Protein AF-A0A497CLA7-F1 (afdb_monomer_lite)

Structure (mmCIF, N/CA/C/O backbone):
data_AF-A0A497CLA7-F1
#
_entry.id   AF-A0A497CLA7-F1
#
loop_
_atom_site.group_PDB
_atom_site.id
_atom_site.type_symbol
_atom_site.label_atom_id
_atom_site.label_alt_id
_atom_site.label_comp_id
_atom_site.label_asym_id
_atom_site.label_entity_id
_atom_site.label_seq_id
_atom_site.pdbx_PDB_ins_code
_atom_site.Cartn_x
_atom_site.Cartn_y
_atom_site.Cartn_z
_atom_site.occupancy
_atom_site.B_iso_or_equiv
_atom_site.auth_seq_id
_atom_site.auth_comp_id
_atom_site.auth_asym_id
_atom_site.auth_atom_id
_atom_site.pdbx_PDB_model_num
ATOM 1 N N . MET A 1 1 ? 12.302 -7.559 -6.417 1.00 48.47 1 MET A N 1
ATOM 2 C CA . MET A 1 1 ? 11.753 -6.814 -5.267 1.00 48.47 1 MET A CA 1
ATOM 3 C C . MET A 1 1 ? 10.518 -7.576 -4.828 1.00 48.47 1 MET A C 1
ATOM 5 O O . MET A 1 1 ? 9.718 -7.898 -5.693 1.00 48.47 1 MET A O 1
ATOM 9 N N . VAL A 1 2 ? 10.427 -7.982 -3.564 1.00 53.56 2 VAL A N 1
ATOM 10 C CA . VAL A 1 2 ? 9.237 -8.675 -3.049 1.00 53.56 2 VAL A CA 1
ATOM 11 C C . VAL A 1 2 ? 8.388 -7.608 -2.371 1.00 53.56 2 VAL A C 1
ATOM 13 O O . VAL A 1 2 ? 8.872 -6.965 -1.442 1.00 53.56 2 VAL A O 1
ATOM 16 N N . TRP A 1 3 ? 7.180 -7.368 -2.882 1.00 63.03 3 TRP A N 1
ATOM 17 C CA . TRP A 1 3 ? 6.181 -6.586 -2.160 1.00 63.03 3 TRP A CA 1
ATOM 18 C C . TRP A 1 3 ? 5.677 -7.452 -1.009 1.00 63.03 3 TRP A C 1
ATOM 20 O O . TRP A 1 3 ? 5.143 -8.535 -1.244 1.00 63.03 3 TRP A O 1
ATOM 30 N N . TYR A 1 4 ? 5.905 -7.007 0.223 1.00 65.25 4 TYR A N 1
ATOM 31 C CA . TYR A 1 4 ? 5.314 -7.641 1.393 1.00 65.25 4 TYR A CA 1
ATOM 32 C C . TYR A 1 4 ? 4.021 -6.893 1.703 1.00 65.25 4 TYR A C 1
ATOM 34 O O . TYR A 1 4 ? 4.105 -5.711 2.048 1.00 65.25 4 TYR A O 1
ATOM 42 N N . PRO A 1 5 ? 2.849 -7.530 1.544 1.00 70.31 5 PRO A N 1
ATOM 43 C CA . PRO A 1 5 ? 1.597 -6.890 1.909 1.00 70.31 5 PRO A CA 1
ATOM 44 C C . PRO A 1 5 ? 1.598 -6.579 3.407 1.00 70.31 5 PRO A C 1
ATOM 46 O O . PRO A 1 5 ? 2.210 -7.299 4.204 1.00 70.31 5 PRO A O 1
ATOM 49 N N . PHE A 1 6 ? 0.909 -5.510 3.797 1.00 76.38 6 PHE A N 1
ATOM 50 C CA . PHE A 1 6 ? 0.662 -5.259 5.206 1.00 76.38 6 PHE A CA 1
ATOM 51 C C . PHE A 1 6 ? -0.268 -6.348 5.757 1.00 76.38 6 PHE A C 1
ATOM 53 O O . PHE A 1 6 ? -1.416 -6.486 5.336 1.00 76.38 6 PHE A O 1
ATOM 60 N N . GLU A 1 7 ? 0.219 -7.122 6.725 1.00 77.56 7 GLU A N 1
ATOM 61 C CA . GLU A 1 7 ? -0.606 -8.095 7.435 1.00 77.56 7 GLU A CA 1
ATOM 62 C C . GLU A 1 7 ? -1.247 -7.437 8.660 1.00 77.56 7 GLU A C 1
ATOM 64 O O . GLU A 1 7 ? -0.611 -7.213 9.695 1.00 77.56 7 GLU A O 1
ATOM 69 N N . GLN A 1 8 ? -2.538 -7.127 8.547 1.00 78.69 8 GLN A N 1
ATOM 70 C CA . GLN A 1 8 ? -3.335 -6.653 9.671 1.00 78.69 8 GLN A CA 1
ATOM 71 C C . GLN A 1 8 ? -3.466 -7.764 10.724 1.00 78.69 8 GLN A C 1
ATOM 73 O O . GLN A 1 8 ? -4.053 -8.814 10.467 1.00 78.69 8 GLN A O 1
ATOM 78 N N . ASN A 1 9 ? -3.003 -7.509 11.949 1.00 81.25 9 ASN A N 1
ATOM 79 C CA . ASN A 1 9 ? -3.326 -8.365 13.087 1.00 81.25 9 ASN A CA 1
ATOM 80 C C . ASN A 1 9 ? -4.631 -7.890 13.736 1.00 81.25 9 ASN A C 1
ATOM 82 O O . ASN A 1 9 ? -4.644 -6.903 14.473 1.00 81.25 9 ASN A O 1
ATOM 86 N N . ASP A 1 10 ? -5.729 -8.591 13.462 1.00 85.06 10 ASP A N 1
ATOM 87 C CA . ASP A 1 10 ? -7.056 -8.269 13.989 1.00 85.06 10 ASP A CA 1
ATOM 88 C C . ASP A 1 10 ? -7.673 -9.363 14.865 1.00 85.06 10 ASP A C 1
ATOM 90 O O . ASP A 1 10 ? -8.863 -9.310 15.177 1.00 85.06 10 ASP A O 1
ATOM 94 N N . ASN A 1 11 ? -6.859 -10.313 15.328 1.00 86.88 11 ASN A N 1
ATOM 95 C CA . ASN A 1 11 ? -7.311 -11.477 16.091 1.00 86.88 11 ASN A CA 1
ATOM 96 C C . ASN A 1 11 ? -8.209 -11.101 17.278 1.00 86.88 11 ASN A C 1
ATOM 98 O O . ASN A 1 11 ? -9.276 -11.682 17.457 1.00 86.88 11 ASN A O 1
ATOM 102 N N . THR A 1 12 ? -7.822 -10.087 18.055 1.00 84.12 12 THR A N 1
ATOM 103 C CA . THR A 1 12 ? -8.612 -9.607 19.199 1.00 84.12 12 THR A CA 1
ATOM 104 C C . THR A 1 12 ? -9.952 -9.021 18.763 1.00 84.12 12 THR A C 1
ATOM 106 O O . THR A 1 12 ? -10.969 -9.253 19.412 1.00 84.12 12 THR A O 1
ATOM 109 N N . TYR A 1 13 ? -9.988 -8.281 17.651 1.00 87.12 13 TYR A N 1
ATOM 110 C CA . TYR A 1 13 ? -11.243 -7.759 17.112 1.00 87.12 13 TYR A CA 1
ATOM 111 C C . TYR A 1 13 ? -12.165 -8.897 16.661 1.00 87.12 13 TYR A C 1
ATOM 113 O O . TYR A 1 13 ? -13.345 -8.909 17.019 1.00 87.12 13 TYR A O 1
ATOM 121 N N . GLN A 1 14 ? -11.619 -9.870 15.929 1.00 88.44 14 GLN A N 1
ATOM 122 C CA . GLN A 1 14 ? -12.363 -11.049 15.493 1.00 88.44 14 GLN A CA 1
ATOM 123 C C . GLN A 1 14 ? -12.875 -11.853 16.690 1.00 88.44 14 GLN A C 1
ATOM 125 O O . GLN A 1 14 ? -14.034 -12.261 16.697 1.00 88.44 14 GLN A O 1
ATOM 130 N N . GLU A 1 15 ? -12.071 -12.029 17.743 1.00 89.94 15 GLU A N 1
ATOM 131 C CA . GLU A 1 15 ? -12.523 -12.675 18.977 1.00 89.94 15 GLU A CA 1
ATOM 132 C C . GLU A 1 15 ? -13.681 -11.899 19.615 1.00 89.94 15 GLU A C 1
ATOM 134 O O . GLU A 1 15 ? -14.714 -12.492 19.929 1.00 89.94 15 GLU A O 1
ATOM 139 N N . LEU A 1 16 ? -13.553 -10.579 19.786 1.00 88.25 16 LEU A N 1
ATOM 140 C CA . LEU A 1 16 ? -14.591 -9.735 20.387 1.00 88.25 16 LEU A CA 1
ATOM 141 C C . LEU A 1 16 ? -15.911 -9.799 19.613 1.00 88.25 16 LEU A C 1
ATOM 143 O O . LEU A 1 16 ? -16.978 -9.858 20.232 1.00 88.25 16 LEU A O 1
ATOM 147 N N . MET A 1 17 ? -15.842 -9.809 18.280 1.00 85.75 17 MET A N 1
ATOM 148 C CA . MET A 1 17 ? -17.016 -9.897 17.416 1.00 85.75 17 MET A CA 1
ATOM 149 C C . MET A 1 17 ? -17.648 -11.294 17.467 1.00 85.75 17 MET A C 1
ATOM 151 O O . MET A 1 17 ? -18.844 -11.422 17.727 1.00 85.75 17 MET A O 1
ATOM 155 N N . ASN A 1 18 ? -16.845 -12.347 17.296 1.00 88.56 18 ASN A N 1
ATOM 156 C CA . ASN A 1 18 ? -17.328 -13.728 17.204 1.00 88.56 18 ASN A CA 1
ATOM 157 C C . ASN A 1 18 ? -17.807 -14.289 18.550 1.00 88.56 18 ASN A C 1
ATOM 159 O O . ASN A 1 18 ? -18.695 -15.137 18.589 1.00 88.56 18 ASN A O 1
ATOM 163 N N . SER A 1 19 ? -17.246 -13.812 19.663 1.00 90.12 19 SER A N 1
ATOM 164 C CA . SER A 1 19 ? -17.665 -14.211 21.014 1.00 90.12 19 SER A CA 1
ATOM 165 C C . SER A 1 19 ? -18.863 -13.419 21.546 1.00 90.12 19 SER A C 1
ATOM 167 O O . SER A 1 19 ? -19.339 -13.706 22.644 1.00 90.12 19 SER A O 1
ATOM 169 N N . GLY A 1 20 ? -19.322 -12.388 20.826 1.00 84.81 20 GLY A N 1
ATOM 170 C CA . GLY A 1 20 ? -20.343 -11.452 21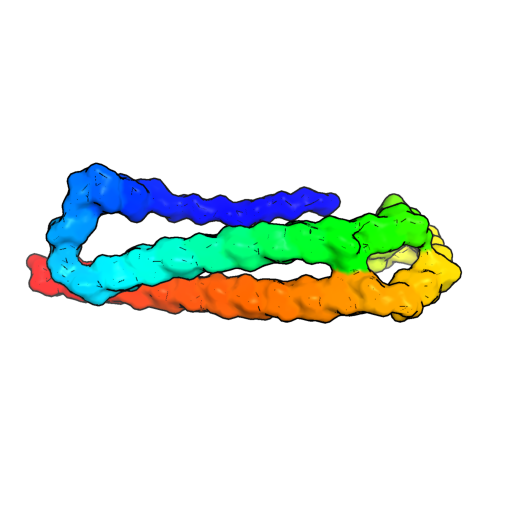.303 1.00 84.81 20 GLY A CA 1
ATOM 171 C C . GLY A 1 20 ? -19.877 -10.543 22.448 1.00 84.81 20 GLY A C 1
ATOM 172 O O . GLY A 1 20 ? -20.640 -9.690 22.895 1.00 84.81 20 GLY A O 1
ATOM 173 N N . LYS A 1 21 ? -18.622 -10.662 22.908 1.00 86.62 21 LYS A N 1
ATOM 174 C CA . LYS A 1 21 ? -18.070 -9.858 24.010 1.00 86.62 21 LYS A CA 1
ATOM 175 C C . LYS A 1 21 ? -17.982 -8.369 23.679 1.00 86.62 21 LYS A C 1
ATOM 177 O O . LYS A 1 21 ? -17.886 -7.566 24.601 1.00 86.62 21 LYS A O 1
ATOM 182 N N . LEU A 1 22 ? -18.070 -7.969 22.407 1.00 84.62 22 LEU A N 1
ATOM 183 C CA . LEU A 1 22 ? -18.131 -6.553 22.028 1.00 84.62 22 LEU A CA 1
ATOM 184 C C . LEU A 1 22 ? -19.287 -5.808 22.724 1.00 84.62 22 LEU A C 1
ATOM 186 O O . LEU A 1 22 ? -19.158 -4.622 23.022 1.00 84.62 22 LEU A O 1
ATOM 190 N N . SER A 1 23 ? -20.395 -6.491 23.042 1.00 84.88 23 SER A N 1
ATOM 191 C CA . SER A 1 23 ? -21.513 -5.883 23.776 1.00 84.88 23 SER A CA 1
ATOM 192 C C . SER A 1 23 ? -21.175 -5.530 25.227 1.00 84.88 23 SER A C 1
ATOM 194 O O . SER A 1 23 ? -21.883 -4.720 25.818 1.00 84.88 23 SER A O 1
ATOM 196 N N . LEU A 1 24 ? -20.122 -6.128 25.800 1.00 86.62 24 LEU A N 1
ATOM 197 C CA . LEU A 1 24 ? -19.646 -5.835 27.155 1.00 86.62 24 LEU A CA 1
ATOM 198 C C . LEU A 1 24 ? -18.942 -4.477 27.233 1.00 86.62 24 LEU A C 1
ATOM 200 O O . LEU A 1 24 ? -18.899 -3.883 28.306 1.00 86.62 24 LEU A O 1
ATOM 204 N N . ILE A 1 25 ? -18.426 -3.968 26.107 1.00 87.88 25 ILE A N 1
ATOM 205 C CA . ILE A 1 25 ? -17.868 -2.617 26.043 1.00 87.88 25 ILE A CA 1
ATOM 206 C C . ILE A 1 25 ? -19.026 -1.626 26.143 1.00 87.88 25 ILE A C 1
ATOM 208 O O . ILE A 1 25 ? -19.853 -1.492 25.228 1.00 87.88 25 ILE A O 1
ATOM 212 N N . SER A 1 26 ? -19.099 -0.938 27.280 1.00 86.75 26 SER A N 1
ATOM 213 C CA . SER A 1 26 ? -20.189 -0.016 27.582 1.00 86.75 26 SER A CA 1
ATOM 214 C C . SER A 1 26 ? -20.088 1.246 26.721 1.00 86.75 26 SER A C 1
ATOM 216 O O . SER A 1 26 ? -21.082 1.680 26.124 1.00 86.75 26 SER A O 1
ATOM 218 N N . SER A 1 27 ? -18.866 1.757 26.546 1.00 92.81 27 SER A N 1
ATOM 219 C CA . SER A 1 27 ? -18.579 2.938 25.741 1.00 92.81 27 SER A CA 1
ATOM 220 C C . SER A 1 27 ? -18.930 2.734 24.267 1.00 92.81 27 SER A C 1
ATOM 222 O O . SER A 1 27 ? -18.330 1.934 23.543 1.00 92.81 27 SER A O 1
ATOM 224 N N . LYS A 1 28 ? -19.910 3.509 23.786 1.00 91.69 28 LYS A N 1
ATOM 225 C CA . LYS A 1 28 ? -20.247 3.574 22.357 1.00 91.69 28 LYS A CA 1
ATOM 226 C C . LYS A 1 28 ? -19.067 4.093 21.534 1.00 91.69 28 LYS A C 1
ATOM 228 O O . LYS A 1 28 ? -18.804 3.548 20.471 1.00 91.69 28 LYS A O 1
ATOM 233 N N . ALA A 1 29 ? -18.340 5.086 22.046 1.00 93.31 29 ALA A N 1
ATOM 234 C CA . ALA A 1 29 ? -17.206 5.679 21.346 1.00 93.31 29 ALA A CA 1
ATOM 235 C C . ALA A 1 29 ? -16.092 4.654 21.088 1.00 93.31 29 ALA A C 1
ATOM 237 O O . ALA A 1 29 ? -15.555 4.614 19.985 1.00 93.31 29 ALA A O 1
ATOM 238 N N . ILE A 1 30 ? -15.788 3.780 22.057 1.00 93.25 30 ILE A N 1
ATOM 239 C CA . ILE A 1 30 ? -14.808 2.700 21.858 1.00 93.25 30 ILE A CA 1
ATOM 240 C C . ILE A 1 30 ? -15.300 1.726 20.786 1.00 93.25 30 ILE A C 1
ATOM 242 O O . ILE A 1 30 ? -14.555 1.399 19.865 1.00 93.25 30 ILE A O 1
ATOM 246 N N . LYS A 1 31 ? -16.569 1.302 20.851 1.00 91.75 31 LYS A N 1
ATOM 247 C CA . LYS A 1 31 ? -17.149 0.392 19.848 1.00 91.75 31 LYS A CA 1
ATOM 248 C C . LYS A 1 31 ? -17.104 0.974 18.437 1.00 91.75 31 LYS A C 1
ATOM 250 O O . LYS A 1 31 ? -16.664 0.283 17.522 1.00 91.75 31 LYS A O 1
ATOM 255 N N . ASP A 1 32 ? -17.530 2.225 18.275 1.00 91.69 32 ASP A N 1
ATOM 256 C CA . ASP A 1 32 ? -17.528 2.911 16.982 1.00 91.69 32 ASP A CA 1
ATOM 257 C C . ASP A 1 32 ? -16.100 3.005 16.424 1.00 91.69 32 ASP A C 1
ATOM 259 O O . ASP A 1 32 ? -15.869 2.676 15.265 1.00 91.69 32 ASP A O 1
ATOM 263 N N . ASN A 1 33 ? -15.120 3.386 17.250 1.00 92.69 33 ASN A N 1
ATOM 264 C CA . ASN A 1 33 ? -13.731 3.509 16.809 1.00 92.69 33 ASN A CA 1
ATOM 265 C C . ASN A 1 33 ? -13.104 2.159 16.433 1.00 92.69 33 ASN A C 1
ATOM 267 O O . ASN A 1 33 ? -12.422 2.074 15.415 1.00 92.69 33 ASN A O 1
ATOM 271 N N . ILE A 1 34 ? -13.382 1.085 17.181 1.00 91.25 34 ILE A N 1
ATOM 272 C CA . ILE A 1 34 ? -12.937 -0.271 16.821 1.00 91.25 34 ILE A CA 1
ATOM 273 C C . ILE A 1 34 ? -13.513 -0.686 15.453 1.00 91.25 34 ILE A C 1
ATOM 275 O O . ILE A 1 34 ? -12.795 -1.230 14.613 1.00 91.25 34 ILE A O 1
ATOM 279 N N . GLN A 1 35 ? -14.798 -0.415 15.206 1.00 89.38 35 GLN A N 1
ATOM 280 C CA . GLN A 1 35 ? -15.448 -0.725 13.926 1.00 89.38 35 GLN A CA 1
ATOM 281 C C . GLN A 1 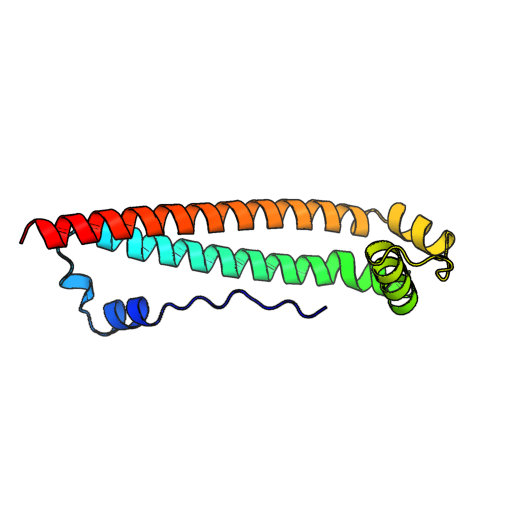35 ? -14.919 0.145 12.777 1.00 89.38 35 GLN A C 1
ATOM 283 O O . GLN A 1 35 ? -14.692 -0.359 11.676 1.00 89.38 35 GLN A O 1
ATOM 288 N N . ASN A 1 36 ? -14.679 1.433 13.026 1.00 89.94 36 ASN A N 1
ATOM 289 C CA . ASN A 1 36 ? -14.104 2.349 12.043 1.00 89.94 36 ASN A CA 1
ATOM 290 C C . ASN A 1 36 ? -12.684 1.933 11.661 1.00 89.94 36 ASN A C 1
ATOM 292 O O . ASN A 1 36 ? -12.365 1.896 10.477 1.00 89.94 36 ASN A O 1
ATOM 296 N N . MET A 1 37 ? -11.865 1.532 12.637 1.00 90.31 37 MET A N 1
ATOM 297 C CA . MET A 1 37 ? -10.514 1.026 12.394 1.00 90.31 37 MET A CA 1
ATOM 298 C C . MET A 1 37 ? -10.533 -0.180 11.440 1.00 90.31 37 MET A C 1
ATOM 300 O O . MET A 1 37 ? -9.725 -0.267 10.521 1.00 90.31 37 MET A O 1
ATOM 304 N N . GLN A 1 38 ? -11.519 -1.066 11.587 1.00 89.69 38 GLN A N 1
ATOM 305 C CA . GLN A 1 38 ? -11.723 -2.212 10.695 1.00 89.69 38 GLN A CA 1
ATOM 306 C C . GLN A 1 38 ? -12.164 -1.823 9.287 1.00 89.69 38 GLN A C 1
ATOM 308 O O . GLN A 1 38 ? -11.753 -2.450 8.311 1.00 89.69 38 GLN A O 1
ATOM 313 N N . ALA A 1 39 ? -12.980 -0.779 9.155 1.00 91.00 39 ALA A N 1
ATOM 314 C CA . ALA A 1 39 ? -13.299 -0.222 7.848 1.00 91.00 39 ALA A CA 1
ATOM 315 C C . ALA A 1 39 ? -12.051 0.375 7.176 1.00 91.00 39 ALA A C 1
ATOM 317 O O . ALA A 1 39 ? -11.849 0.144 5.985 1.00 91.00 39 ALA A O 1
ATOM 318 N N . SER A 1 40 ? -11.198 1.080 7.925 1.00 91.56 40 SER A N 1
ATOM 319 C CA . SER A 1 40 ? -9.948 1.647 7.405 1.00 91.56 40 SER A CA 1
ATOM 320 C C . SER A 1 40 ? -8.978 0.565 6.937 1.00 91.56 40 SER A C 1
ATOM 322 O O . SER A 1 40 ? -8.453 0.661 5.832 1.00 91.56 40 SER A O 1
ATOM 324 N N . PHE A 1 41 ? -8.801 -0.518 7.700 1.00 90.88 41 PHE A N 1
ATOM 325 C CA . PHE A 1 41 ? -7.952 -1.625 7.253 1.00 90.88 41 PHE A CA 1
ATOM 326 C C . PHE A 1 41 ? -8.451 -2.268 5.950 1.00 90.88 41 PHE A C 1
ATOM 328 O O . PHE A 1 41 ? -7.658 -2.514 5.046 1.00 90.88 41 PHE A O 1
ATOM 335 N N . LYS A 1 42 ? -9.769 -2.443 5.783 1.00 91.06 42 LYS A N 1
ATOM 336 C CA . LYS A 1 42 ? -10.338 -2.921 4.509 1.00 91.06 42 LYS A CA 1
ATOM 337 C C . LYS A 1 42 ? -10.065 -1.971 3.343 1.00 91.06 42 LYS A C 1
ATOM 339 O O . LYS A 1 42 ? -9.867 -2.438 2.224 1.00 91.06 42 LYS A O 1
ATOM 344 N N . ARG A 1 43 ? -10.064 -0.654 3.581 1.00 92.69 43 ARG A N 1
ATOM 345 C CA . ARG A 1 43 ? -9.703 0.338 2.553 1.00 92.69 43 ARG A CA 1
ATOM 346 C C . ARG A 1 43 ? -8.235 0.232 2.168 1.00 92.69 43 ARG A C 1
ATOM 348 O O . ARG A 1 43 ? -7.952 0.266 0.979 1.00 92.69 43 ARG A O 1
ATOM 355 N N . VAL A 1 44 ? -7.336 0.054 3.138 1.00 92.81 44 VAL A N 1
ATOM 356 C CA . VAL A 1 44 ? -5.910 -0.190 2.870 1.00 92.81 44 VAL A CA 1
ATOM 357 C C . VAL A 1 44 ? -5.746 -1.403 1.958 1.00 92.81 44 VAL A C 1
ATOM 359 O O . VAL A 1 44 ? -5.177 -1.265 0.882 1.00 92.81 44 VAL A O 1
ATOM 362 N N . THR A 1 45 ? -6.334 -2.551 2.315 1.00 91.44 45 THR A N 1
ATOM 363 C CA . THR A 1 45 ? -6.266 -3.767 1.484 1.00 91.44 45 THR A CA 1
ATOM 364 C C . THR A 1 45 ? -6.821 -3.544 0.076 1.00 91.44 45 THR A C 1
ATOM 366 O O . THR A 1 45 ? -6.253 -4.032 -0.897 1.00 91.44 45 THR A O 1
ATOM 369 N N . PHE A 1 46 ? -7.922 -2.799 -0.050 1.00 92.50 46 PHE A N 1
ATOM 370 C CA . PHE A 1 46 ? -8.483 -2.449 -1.353 1.00 92.50 46 PHE A CA 1
ATOM 371 C C . PHE A 1 46 ? -7.503 -1.608 -2.183 1.00 92.50 46 PHE A C 1
ATOM 373 O O . PHE A 1 46 ? -7.207 -1.972 -3.315 1.00 92.50 46 PHE A O 1
ATOM 380 N N . ILE A 1 47 ? -6.952 -0.531 -1.615 1.00 92.50 47 ILE A N 1
ATOM 381 C CA . ILE A 1 47 ? -6.002 0.341 -2.319 1.00 92.50 47 ILE A CA 1
ATOM 382 C C . ILE A 1 47 ? -4.740 -0.438 -2.716 1.00 92.50 47 ILE A C 1
ATOM 384 O O . ILE A 1 47 ? -4.268 -0.284 -3.837 1.00 92.50 47 ILE A O 1
ATOM 388 N N . GLU A 1 48 ? -4.210 -1.298 -1.842 1.00 91.69 48 GLU A N 1
ATOM 389 C CA . GLU A 1 48 ? -3.049 -2.142 -2.156 1.00 91.69 48 GLU A CA 1
ATOM 390 C C . GLU A 1 48 ? -3.325 -3.096 -3.328 1.00 91.69 48 GLU A C 1
ATOM 392 O O . GLU A 1 48 ? -2.466 -3.260 -4.196 1.00 91.69 48 GLU A O 1
ATOM 397 N N . SER A 1 49 ? -4.528 -3.677 -3.392 1.00 91.19 49 SER A N 1
ATOM 398 C CA . SER A 1 49 ? -4.951 -4.530 -4.510 1.00 91.19 49 SER A CA 1
ATOM 399 C C . SER A 1 49 ? -5.015 -3.756 -5.829 1.00 91.19 49 SER A C 1
ATOM 401 O O . SER A 1 49 ? -4.483 -4.223 -6.837 1.00 91.19 49 SER A O 1
ATOM 403 N N . GLU A 1 50 ? -5.624 -2.566 -5.831 1.00 91.50 50 GLU A N 1
ATOM 404 C CA . GLU A 1 50 ? -5.682 -1.711 -7.025 1.00 91.50 50 GLU A CA 1
ATOM 405 C C . GLU A 1 50 ? -4.269 -1.283 -7.454 1.00 91.50 50 GLU A C 1
ATOM 407 O O . GLU A 1 50 ? -3.920 -1.356 -8.630 1.00 91.50 50 GLU A O 1
ATOM 412 N N . MET A 1 51 ? -3.403 -0.931 -6.495 1.00 91.69 51 MET A N 1
ATOM 413 C CA . MET A 1 51 ? -2.008 -0.587 -6.775 1.00 91.69 51 MET A CA 1
ATOM 414 C C . MET A 1 51 ? -1.243 -1.736 -7.418 1.00 91.69 51 MET A C 1
ATOM 416 O O . MET A 1 51 ? -0.505 -1.498 -8.372 1.00 91.69 51 MET A O 1
ATOM 420 N N . GLN A 1 52 ? -1.398 -2.966 -6.919 1.00 90.75 52 GLN A N 1
ATOM 421 C CA . GLN A 1 52 ? -0.761 -4.131 -7.527 1.00 90.75 52 GLN A CA 1
ATOM 422 C C . GLN A 1 52 ? -1.183 -4.269 -8.997 1.00 90.75 52 GLN A C 1
ATOM 424 O O . GLN A 1 52 ? -0.323 -4.401 -9.871 1.00 90.75 52 GLN A O 1
ATOM 429 N N . GLN A 1 53 ? -2.484 -4.177 -9.275 1.00 91.81 53 GLN A N 1
ATOM 430 C CA . GLN A 1 53 ? -3.009 -4.263 -10.635 1.00 91.81 53 GLN A CA 1
ATOM 431 C C . GLN A 1 53 ? -2.490 -3.129 -11.533 1.00 91.81 53 GLN A C 1
ATOM 433 O O . GLN A 1 53 ? -2.130 -3.370 -12.691 1.00 91.81 53 GLN A O 1
ATOM 438 N N . ASP A 1 54 ? -2.411 -1.905 -11.009 1.00 92.19 54 ASP A N 1
ATOM 439 C CA . ASP A 1 54 ? -1.878 -0.744 -11.724 1.00 92.19 54 ASP A CA 1
ATOM 440 C C . ASP A 1 54 ? -0.391 -0.922 -12.067 1.00 92.19 54 ASP A C 1
ATOM 442 O O . ASP A 1 54 ? 0.039 -0.607 -13.182 1.00 92.19 54 ASP A O 1
ATOM 446 N N . PHE A 1 55 ? 0.408 -1.457 -11.135 1.00 92.56 55 PHE A N 1
ATOM 447 C CA . PHE A 1 55 ? 1.821 -1.755 -11.375 1.00 92.56 55 PHE A CA 1
ATOM 448 C C . PHE A 1 55 ? 1.997 -2.795 -12.480 1.00 92.56 55 PHE A C 1
ATOM 450 O O . PHE A 1 55 ? 2.798 -2.578 -13.392 1.00 92.56 55 PHE A O 1
ATOM 457 N N . GLU A 1 56 ? 1.241 -3.891 -12.421 1.00 91.44 56 GLU A N 1
ATOM 458 C CA . GLU A 1 56 ? 1.269 -4.941 -13.442 1.00 91.44 56 GLU A CA 1
ATOM 459 C C . GLU A 1 56 ? 0.882 -4.376 -14.818 1.00 91.44 56 GLU A C 1
ATOM 461 O O . GLU A 1 56 ? 1.613 -4.559 -15.790 1.00 91.44 56 GLU A O 1
ATOM 466 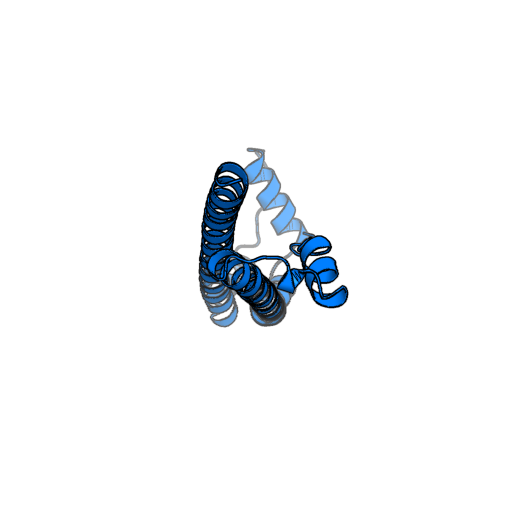N N . SER A 1 57 ? -0.200 -3.595 -14.880 1.00 91.44 57 SER A N 1
ATOM 467 C CA . SER A 1 57 ? -0.789 -3.119 -16.140 1.00 91.44 57 SER A CA 1
ATOM 468 C C . SER A 1 57 ? -0.006 -1.989 -16.812 1.00 91.44 57 SER A C 1
ATOM 470 O O . SER A 1 57 ? 0.044 -1.911 -18.041 1.00 91.44 57 SER A O 1
ATOM 472 N N . TYR A 1 58 ? 0.570 -1.069 -16.033 1.00 94.88 58 TYR A N 1
ATOM 473 C CA . TYR A 1 58 ? 1.108 0.185 -16.577 1.00 94.88 58 TYR A CA 1
ATOM 474 C C . TYR A 1 58 ? 2.618 0.335 -16.419 1.00 94.88 58 TYR A C 1
ATOM 476 O O . TYR A 1 58 ? 3.217 1.151 -17.124 1.00 94.88 58 TYR A O 1
ATOM 484 N N . LEU A 1 59 ? 3.245 -0.429 -15.519 1.00 94.62 59 LEU A N 1
ATOM 485 C CA . LEU A 1 59 ? 4.659 -0.264 -15.188 1.00 94.62 59 LEU A CA 1
ATOM 486 C C . LEU A 1 59 ? 5.491 -1.499 -15.530 1.00 94.62 59 LEU A C 1
ATOM 488 O O . LEU A 1 59 ? 6.434 -1.372 -16.309 1.00 94.62 59 LEU A O 1
ATOM 492 N N . TYR A 1 60 ? 5.163 -2.675 -14.995 1.00 93.38 60 TYR A N 1
ATOM 493 C CA . TYR A 1 60 ? 6.014 -3.863 -15.116 1.00 93.38 60 TYR A CA 1
ATOM 494 C C . TYR A 1 60 ? 6.123 -4.372 -16.547 1.00 93.38 60 TYR A C 1
ATOM 496 O O . TYR A 1 60 ? 7.241 -4.486 -17.049 1.00 93.38 60 TYR A O 1
ATOM 504 N N . ASP A 1 61 ? 5.000 -4.579 -17.233 1.00 92.56 61 ASP A N 1
ATOM 505 C CA . ASP A 1 61 ? 5.011 -5.057 -18.619 1.00 92.56 61 ASP A CA 1
ATOM 506 C C . ASP A 1 61 ? 5.787 -4.108 -19.537 1.00 92.56 61 ASP A C 1
ATOM 508 O O . ASP A 1 61 ? 6.659 -4.523 -20.305 1.00 92.56 61 ASP A O 1
ATOM 512 N N . THR A 1 62 ? 5.532 -2.803 -19.403 1.00 94.56 62 THR A N 1
ATOM 513 C CA . THR A 1 62 ? 6.218 -1.790 -20.212 1.00 94.56 62 THR A CA 1
ATOM 514 C C . THR A 1 62 ? 7.714 -1.769 -19.906 1.00 94.56 62 THR A C 1
ATOM 516 O O . THR A 1 62 ? 8.527 -1.821 -20.828 1.00 94.56 62 THR A O 1
ATOM 519 N N . PHE A 1 63 ? 8.099 -1.763 -18.628 1.00 95.06 63 PHE A N 1
ATOM 520 C CA . PHE A 1 63 ? 9.505 -1.748 -18.235 1.00 95.06 63 PHE A CA 1
ATOM 521 C C . PHE A 1 63 ? 10.250 -3.001 -18.707 1.00 95.06 63 PHE A C 1
ATOM 523 O O . PHE A 1 63 ? 11.319 -2.873 -19.297 1.00 95.06 63 PHE A O 1
ATOM 530 N N . PHE A 1 64 ? 9.684 -4.196 -18.510 1.00 93.88 64 PHE A N 1
ATOM 531 C CA . PHE A 1 64 ? 10.317 -5.464 -18.897 1.00 93.88 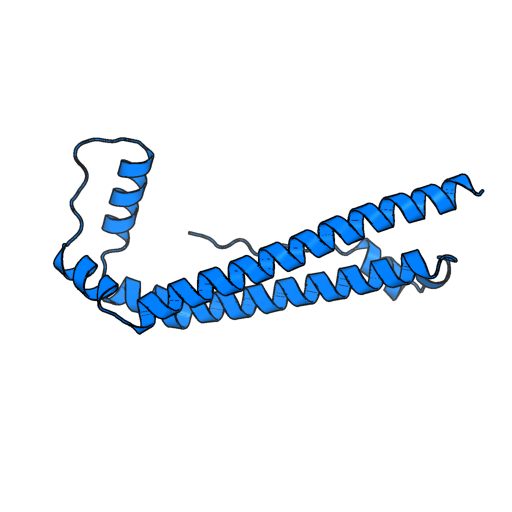64 PHE A CA 1
ATOM 532 C C . PHE A 1 64 ? 10.420 -5.644 -20.412 1.00 93.88 64 PHE A C 1
ATOM 534 O O . PHE A 1 64 ? 11.335 -6.319 -20.878 1.00 93.88 64 PHE A O 1
ATOM 541 N N . SER A 1 65 ? 9.512 -5.037 -21.180 1.00 94.94 65 SER A N 1
ATOM 542 C CA . SER A 1 65 ? 9.570 -5.077 -22.645 1.00 94.94 65 SER A CA 1
ATOM 543 C C . SER A 1 65 ? 10.651 -4.169 -23.245 1.00 94.94 65 SER A C 1
ATOM 545 O O . SER A 1 65 ? 11.127 -4.450 -24.343 1.00 94.94 65 SER A O 1
ATOM 547 N N . ILE A 1 66 ? 11.051 -3.106 -22.536 1.00 96.06 66 ILE A N 1
ATOM 548 C CA . ILE A 1 66 ? 11.953 -2.071 -23.064 1.00 96.06 66 ILE A CA 1
ATOM 549 C C . ILE A 1 66 ? 13.346 -2.145 -22.436 1.00 96.06 66 ILE A C 1
ATOM 551 O O . ILE A 1 66 ? 14.339 -2.050 -23.154 1.00 96.06 66 ILE A O 1
ATOM 555 N N . ALA A 1 67 ? 13.447 -2.277 -21.112 1.00 94.81 67 ALA A N 1
ATOM 556 C CA . ALA A 1 67 ? 14.698 -2.115 -20.377 1.00 94.81 67 ALA A CA 1
ATOM 557 C C . ALA A 1 67 ? 15.272 -3.441 -19.861 1.00 94.81 67 ALA A C 1
ATOM 559 O O . ALA A 1 67 ? 14.554 -4.333 -19.409 1.00 94.81 67 ALA A O 1
ATOM 560 N N . ASP A 1 68 ? 16.604 -3.538 -19.845 1.00 93.38 68 ASP A N 1
ATOM 561 C CA . ASP A 1 68 ? 17.301 -4.630 -19.163 1.00 93.38 68 ASP A CA 1
ATOM 562 C C . ASP A 1 68 ? 17.234 -4.426 -17.641 1.00 93.38 68 ASP A C 1
ATOM 564 O O . ASP A 1 68 ? 17.958 -3.612 -17.059 1.00 93.38 68 ASP A O 1
ATOM 568 N N . LEU A 1 69 ? 16.360 -5.195 -16.986 1.00 90.94 69 LEU A N 1
ATOM 569 C CA . LEU A 1 69 ? 16.144 -5.142 -15.540 1.00 90.94 69 LEU A CA 1
ATOM 570 C C . LEU A 1 69 ? 17.420 -5.423 -14.732 1.00 90.94 69 LEU A C 1
ATOM 572 O O . LEU A 1 69 ? 17.636 -4.812 -13.685 1.00 90.94 69 LEU A O 1
ATOM 576 N N . ASN A 1 70 ? 18.278 -6.334 -15.195 1.00 91.19 70 ASN A N 1
ATOM 577 C CA . ASN A 1 70 ? 19.506 -6.686 -14.485 1.00 91.19 70 ASN A CA 1
ATOM 578 C C . ASN A 1 70 ? 20.508 -5.529 -14.534 1.00 91.19 70 ASN A C 1
ATOM 580 O O . ASN A 1 70 ? 21.101 -5.184 -13.509 1.00 91.19 70 ASN A O 1
ATOM 584 N N . LYS A 1 71 ? 20.661 -4.891 -15.701 1.00 92.62 71 LYS A N 1
ATOM 585 C CA . LYS A 1 71 ? 21.481 -3.678 -15.830 1.00 92.62 71 LYS A CA 1
ATOM 586 C C . LYS A 1 71 ? 20.907 -2.532 -15.014 1.00 92.62 71 LYS A C 1
ATOM 588 O O . LYS A 1 71 ? 21.658 -1.895 -14.284 1.00 92.62 71 LYS A O 1
ATOM 593 N N . ALA A 1 72 ? 19.593 -2.322 -15.063 1.00 90.69 72 ALA A N 1
ATOM 594 C CA . ALA A 1 72 ? 18.921 -1.298 -14.272 1.00 90.69 72 ALA A CA 1
ATOM 595 C C . ALA A 1 72 ? 19.173 -1.473 -12.766 1.00 90.69 72 ALA A C 1
ATOM 597 O O . ALA A 1 72 ? 19.559 -0.515 -12.099 1.00 90.69 72 ALA A O 1
ATOM 598 N N . PHE A 1 73 ? 19.044 -2.694 -12.232 1.00 89.38 73 PHE A N 1
ATOM 599 C CA . PHE A 1 73 ? 19.310 -2.960 -10.814 1.00 89.38 73 PHE A CA 1
ATOM 600 C C . PHE A 1 73 ? 20.775 -2.786 -10.430 1.00 89.38 73 PHE A C 1
ATOM 602 O O . PHE A 1 73 ? 21.063 -2.157 -9.413 1.00 89.38 73 PHE A O 1
ATOM 609 N N . LYS A 1 74 ? 21.709 -3.322 -11.225 1.00 90.75 74 LYS A N 1
ATOM 610 C CA . LYS A 1 74 ? 23.145 -3.114 -10.983 1.00 90.75 74 LYS A CA 1
ATOM 611 C C . LYS A 1 74 ? 23.488 -1.632 -10.997 1.00 90.75 74 LYS A C 1
ATOM 613 O O . LYS A 1 74 ? 24.250 -1.183 -10.146 1.00 90.75 74 LYS A O 1
ATOM 618 N N . ASN A 1 75 ? 22.896 -0.893 -11.933 1.00 91.38 75 ASN A N 1
ATOM 619 C CA . ASN A 1 75 ? 23.128 0.529 -12.066 1.00 91.38 75 ASN A CA 1
ATOM 620 C C . ASN A 1 75 ? 22.595 1.309 -10.858 1.00 91.38 75 ASN A C 1
ATOM 622 O O . ASN A 1 75 ? 23.341 2.067 -10.243 1.00 91.38 75 ASN A O 1
ATOM 626 N N . PHE A 1 76 ? 21.350 1.044 -10.456 1.00 90.12 76 PHE A N 1
ATOM 627 C CA . PHE A 1 76 ? 20.733 1.631 -9.267 1.00 90.12 76 PHE A CA 1
ATOM 628 C C . PHE A 1 76 ? 21.528 1.345 -7.983 1.00 90.12 76 PHE A C 1
ATOM 630 O O . PHE A 1 76 ? 21.855 2.275 -7.249 1.00 90.12 76 PHE A O 1
ATOM 637 N N . ASN A 1 77 ? 21.880 0.080 -7.727 1.00 89.56 77 ASN A N 1
ATOM 638 C CA . ASN A 1 77 ? 22.606 -0.302 -6.512 1.00 89.56 77 ASN A CA 1
ATOM 639 C C . ASN A 1 77 ? 23.990 0.348 -6.456 1.00 89.56 77 ASN A C 1
ATOM 641 O O . ASN A 1 77 ? 24.383 0.883 -5.427 1.00 89.56 77 ASN A O 1
ATOM 645 N N . ALA A 1 78 ? 24.713 0.369 -7.577 1.00 90.69 78 ALA A N 1
ATOM 646 C CA . ALA A 1 78 ? 26.027 0.989 -7.612 1.00 90.69 78 ALA A CA 1
ATOM 647 C C . ALA A 1 78 ? 25.968 2.512 -7.389 1.00 90.69 78 ALA A C 1
ATOM 649 O O . ALA A 1 78 ? 26.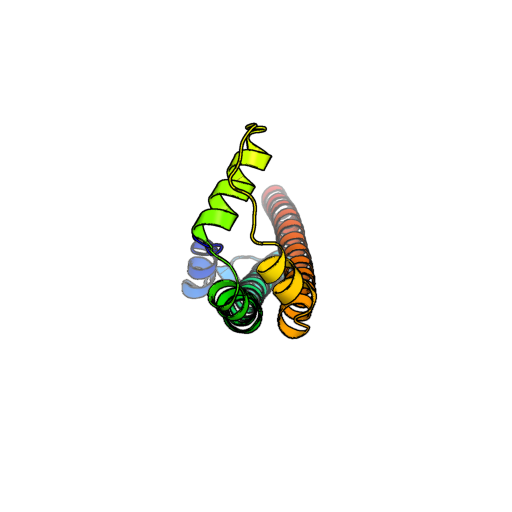850 3.056 -6.729 1.00 90.69 78 ALA A O 1
ATOM 650 N N . GLN A 1 79 ? 24.916 3.191 -7.865 1.00 87.62 79 GLN A N 1
ATOM 651 C CA . GLN A 1 79 ? 24.671 4.596 -7.521 1.00 87.62 79 GLN A CA 1
ATOM 652 C C . GLN A 1 79 ? 24.365 4.779 -6.027 1.00 87.62 79 GLN A C 1
ATOM 654 O O . GLN A 1 79 ? 24.913 5.688 -5.408 1.00 87.62 79 GLN A O 1
ATOM 659 N N . ALA A 1 80 ? 23.534 3.913 -5.436 1.00 89.00 80 ALA A N 1
ATOM 660 C CA . ALA A 1 80 ? 23.213 3.958 -4.008 1.00 89.00 80 ALA A CA 1
ATOM 661 C C . ALA A 1 80 ? 24.457 3.753 -3.119 1.00 89.00 80 ALA A C 1
ATOM 663 O O . ALA A 1 80 ? 24.603 4.419 -2.094 1.00 89.00 80 ALA A O 1
ATOM 664 N N . ASP A 1 81 ? 25.383 2.899 -3.557 1.00 90.44 81 ASP A N 1
ATOM 665 C CA . ASP A 1 81 ? 26.625 2.570 -2.850 1.00 90.44 81 ASP A CA 1
ATOM 666 C C . ASP A 1 81 ? 27.806 3.502 -3.200 1.00 90.44 81 ASP A C 1
ATOM 668 O O . ASP A 1 81 ? 28.918 3.309 -2.705 1.00 90.44 81 ASP A O 1
ATOM 672 N N . ASN A 1 82 ? 27.595 4.532 -4.033 1.00 87.44 82 ASN A N 1
ATOM 673 C CA . ASN A 1 82 ? 28.635 5.444 -4.542 1.00 87.44 82 ASN A CA 1
ATOM 674 C C . ASN A 1 82 ? 29.816 4.728 -5.232 1.00 87.44 82 ASN A C 1
ATOM 676 O O . ASN A 1 82 ? 30.969 5.160 -5.142 1.00 87.44 82 ASN A O 1
ATOM 680 N N . ILE A 1 83 ? 29.546 3.620 -5.921 1.00 87.75 83 ILE A N 1
ATOM 681 C CA . ILE A 1 83 ? 30.557 2.849 -6.647 1.00 87.75 83 ILE A CA 1
ATOM 682 C C . ILE A 1 83 ? 30.827 3.511 -8.005 1.00 87.75 83 ILE A C 1
ATOM 684 O O . ILE A 1 83 ? 29.925 3.697 -8.819 1.00 87.75 83 ILE A O 1
ATOM 688 N N . SER A 1 84 ? 32.095 3.824 -8.276 1.00 76.50 84 SER A N 1
ATOM 689 C CA . SER A 1 84 ? 32.562 4.287 -9.591 1.00 76.50 84 SER A CA 1
ATOM 690 C C . SER A 1 84 ? 32.708 3.116 -10.579 1.00 76.50 84 SER A C 1
ATOM 692 O O . SER A 1 84 ? 33.086 2.021 -10.173 1.00 76.50 84 SER A O 1
ATOM 694 N N . ASN A 1 85 ? 32.509 3.367 -11.881 1.00 73.81 85 ASN A N 1
ATOM 695 C CA . ASN A 1 85 ? 32.562 2.389 -12.993 1.00 73.81 85 ASN A CA 1
ATOM 696 C C . ASN A 1 85 ? 31.396 1.393 -13.031 1.00 73.81 85 ASN A C 1
ATOM 698 O O . ASN A 1 85 ? 31.565 0.179 -12.908 1.00 73.81 85 ASN A O 1
ATOM 702 N N . VAL A 1 86 ? 30.204 1.931 -13.247 1.00 79.44 86 VAL A N 1
ATOM 703 C CA . VAL A 1 86 ? 28.966 1.168 -13.388 1.00 79.44 86 VAL A CA 1
ATOM 704 C C . VAL A 1 86 ? 28.668 0.961 -14.868 1.00 79.44 86 VAL A C 1
ATOM 706 O O . VAL A 1 86 ? 28.990 1.818 -15.684 1.00 79.44 86 VAL A O 1
ATOM 709 N N . GLU A 1 87 ? 28.069 -0.172 -15.227 1.00 79.62 87 GLU A N 1
ATOM 710 C CA . GLU A 1 87 ? 27.600 -0.386 -16.596 1.00 79.62 87 GLU A CA 1
ATOM 711 C C . GLU A 1 87 ? 26.534 0.665 -16.950 1.00 79.62 87 GLU A C 1
ATOM 713 O O . GLU A 1 87 ? 25.555 0.839 -16.213 1.00 79.62 87 GLU A O 1
ATOM 718 N N . ASP A 1 88 ? 26.748 1.379 -18.058 1.00 84.56 88 ASP A N 1
ATOM 719 C CA . ASP A 1 88 ? 25.837 2.421 -18.524 1.00 84.56 88 ASP A CA 1
ATOM 720 C C . ASP A 1 88 ? 24.486 1.827 -18.933 1.00 84.56 88 ASP A C 1
ATOM 722 O O . ASP A 1 88 ? 24.394 0.751 -19.533 1.00 84.56 88 ASP A O 1
ATOM 726 N N . LEU A 1 89 ? 23.420 2.567 -18.630 1.00 90.69 89 LEU A N 1
ATOM 727 C CA . LEU A 1 89 ? 22.093 2.261 -19.147 1.00 90.69 89 LEU A CA 1
ATOM 728 C C . LEU A 1 89 ? 22.034 2.573 -20.642 1.00 90.69 89 LEU A C 1
ATOM 730 O O . LEU A 1 89 ? 22.610 3.556 -21.113 1.00 90.69 89 LEU A O 1
ATOM 734 N N . ASP A 1 90 ? 21.271 1.775 -21.384 1.00 93.50 90 ASP A N 1
ATOM 735 C CA . ASP A 1 90 ? 21.011 2.072 -22.785 1.00 93.50 90 ASP A CA 1
ATOM 736 C C . ASP A 1 90 ? 20.128 3.325 -22.896 1.00 93.50 90 ASP A C 1
ATOM 738 O O . ASP A 1 90 ? 18.948 3.340 -22.533 1.00 93.50 90 ASP A O 1
ATOM 742 N N . ILE A 1 91 ? 20.714 4.400 -23.423 1.00 93.56 91 ILE A N 1
ATOM 743 C CA . ILE A 1 91 ? 20.049 5.694 -23.601 1.00 93.56 91 ILE A CA 1
ATOM 744 C C . ILE A 1 91 ? 18.799 5.567 -24.483 1.00 93.56 91 ILE A C 1
ATOM 746 O O . ILE A 1 91 ? 17.852 6.336 -24.302 1.00 93.56 91 ILE A O 1
ATOM 750 N N . SER A 1 92 ? 18.775 4.636 -25.441 1.00 96.38 92 SER A N 1
ATOM 751 C CA . SER A 1 92 ? 17.604 4.418 -26.293 1.00 96.38 92 SER A CA 1
ATOM 752 C C . SER A 1 92 ? 16.427 3.856 -25.491 1.00 96.38 92 SER A C 1
ATOM 754 O O . SER A 1 92 ? 15.347 4.444 -25.541 1.00 96.38 92 SER A O 1
ATOM 756 N N . GLN A 1 93 ? 16.665 2.839 -24.655 1.00 95.81 93 GLN A N 1
ATOM 757 C CA . GLN A 1 93 ? 15.666 2.254 -23.749 1.00 95.81 93 GLN A CA 1
ATOM 758 C C . GLN A 1 93 ? 15.126 3.299 -22.765 1.00 95.81 93 GLN A C 1
ATOM 760 O O . GLN A 1 93 ? 13.917 3.427 -22.571 1.00 95.81 93 GLN A O 1
ATOM 765 N N . VAL A 1 94 ? 16.015 4.110 -22.181 1.00 94.56 94 VAL A N 1
ATOM 766 C CA . VAL A 1 94 ? 15.620 5.194 -21.266 1.00 94.56 94 VAL A CA 1
ATOM 767 C C . VAL A 1 94 ? 14.733 6.215 -21.981 1.00 94.56 94 VAL A C 1
ATOM 769 O O . VAL A 1 94 ? 13.688 6.601 -21.459 1.00 94.56 94 VAL A O 1
ATOM 772 N N . LYS A 1 95 ? 15.110 6.650 -23.189 1.00 97.31 95 LYS A N 1
ATOM 773 C CA . LYS A 1 95 ? 14.299 7.590 -23.981 1.00 97.31 95 LYS A CA 1
ATOM 774 C C . LYS A 1 95 ? 12.944 7.003 -24.353 1.00 97.31 95 LYS A C 1
ATOM 776 O O . LYS A 1 95 ? 11.958 7.734 -24.343 1.00 97.31 95 LYS A O 1
ATOM 781 N N . GLU A 1 96 ? 12.890 5.721 -24.685 1.00 97.81 96 GLU A N 1
ATOM 782 C CA . GLU A 1 96 ? 11.642 5.039 -25.012 1.00 97.81 96 GLU A CA 1
ATOM 783 C C . GLU A 1 96 ? 10.691 5.014 -23.810 1.00 97.81 96 GLU A C 1
ATOM 785 O O . GLU A 1 96 ? 9.548 5.456 -23.934 1.00 97.81 96 GLU A O 1
ATOM 790 N N . LEU A 1 97 ? 11.183 4.645 -22.622 1.00 96.69 97 LEU A N 1
ATOM 791 C CA . LEU A 1 97 ? 10.407 4.704 -21.378 1.00 96.69 97 LEU A CA 1
ATOM 792 C C . LEU A 1 97 ? 9.923 6.125 -21.055 1.00 96.69 97 LEU A C 1
ATOM 794 O O . LEU A 1 97 ? 8.750 6.321 -20.743 1.00 96.69 97 LEU A O 1
ATOM 798 N N . LEU A 1 98 ? 10.794 7.133 -21.168 1.00 96.44 98 LEU A N 1
ATOM 799 C CA . LEU A 1 98 ? 10.439 8.535 -20.897 1.00 96.44 98 LEU A CA 1
ATOM 800 C C . LEU A 1 98 ? 9.414 9.101 -21.896 1.00 96.44 98 LEU A C 1
ATOM 802 O O . LEU A 1 98 ? 8.649 10.014 -21.566 1.00 96.44 98 LEU A O 1
ATOM 806 N N . ASN A 1 99 ? 9.370 8.562 -23.113 1.00 97.75 99 ASN A N 1
ATOM 807 C CA . ASN A 1 99 ? 8.400 8.956 -24.131 1.00 97.75 99 ASN A CA 1
ATOM 808 C C . ASN A 1 99 ? 7.099 8.143 -24.067 1.00 97.75 99 ASN A C 1
ATOM 810 O O . ASN A 1 99 ? 6.079 8.604 -24.582 1.00 97.75 99 ASN A O 1
ATOM 814 N N . ASN A 1 100 ? 7.089 6.988 -23.398 1.00 98.06 100 ASN A N 1
ATOM 815 C CA . ASN A 1 100 ? 5.900 6.159 -23.243 1.00 98.06 100 ASN A CA 1
ATOM 816 C C . ASN A 1 100 ? 4.883 6.820 -22.290 1.00 98.06 100 ASN A C 1
ATOM 818 O O . ASN A 1 100 ? 5.127 7.004 -21.095 1.00 98.06 100 ASN A O 1
ATOM 822 N N . GLN A 1 101 ? 3.720 7.208 -22.824 1.00 97.69 101 GLN A N 1
ATOM 823 C CA . G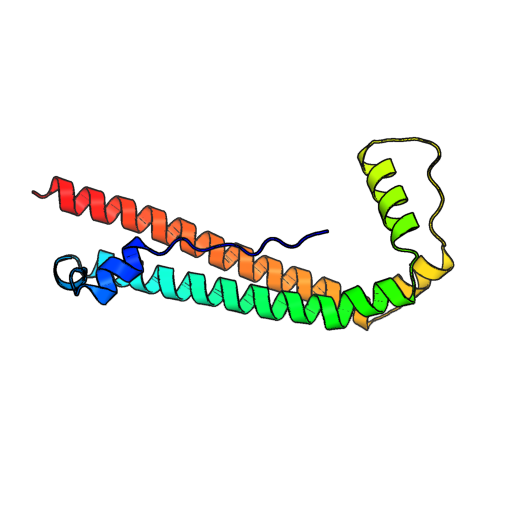LN A 1 101 ? 2.690 7.901 -22.046 1.00 97.69 101 GLN A CA 1
ATOM 824 C C . GLN A 1 101 ? 2.044 6.999 -20.989 1.00 97.69 101 GLN A C 1
ATOM 826 O O . GLN A 1 101 ? 1.792 7.471 -19.883 1.00 97.69 101 GLN A O 1
ATOM 831 N N . THR A 1 102 ? 1.801 5.726 -21.309 1.00 96.62 102 THR A N 1
ATOM 832 C CA . THR A 1 102 ? 1.237 4.750 -20.367 1.00 96.62 102 THR A CA 1
ATOM 833 C C . THR A 1 102 ? 2.152 4.583 -19.163 1.00 96.62 102 THR A C 1
ATOM 835 O O . THR A 1 102 ? 1.693 4.709 -18.033 1.00 96.62 102 THR A O 1
ATOM 838 N N . PHE A 1 103 ? 3.456 4.429 -19.399 1.00 97.06 103 PHE A N 1
ATOM 839 C CA . PHE A 1 103 ? 4.454 4.294 -18.338 1.00 97.06 103 PHE A CA 1
ATOM 840 C C . PHE A 1 103 ? 4.495 5.519 -17.415 1.00 97.06 103 PHE A C 1
ATOM 842 O O . PHE A 1 103 ? 4.452 5.398 -16.191 1.00 97.06 103 PHE A O 1
ATOM 849 N N . LYS A 1 104 ? 4.493 6.730 -17.991 1.00 97.25 104 LYS A N 1
ATOM 850 C CA . LYS A 1 104 ? 4.427 7.979 -17.212 1.00 97.25 104 LYS A CA 1
ATOM 851 C C . LYS A 1 104 ? 3.133 8.104 -16.409 1.00 97.25 104 LYS A C 1
ATOM 853 O O . LYS A 1 104 ? 3.180 8.508 -15.250 1.00 97.25 104 LYS A O 1
ATOM 858 N N . ASN A 1 105 ? 1.993 7.771 -17.014 1.00 96.50 105 ASN A N 1
ATOM 859 C CA . ASN A 1 105 ? 0.702 7.792 -16.329 1.00 96.50 105 ASN A CA 1
ATOM 860 C C . ASN A 1 105 ? 0.670 6.779 -15.180 1.00 96.50 105 ASN A C 1
ATOM 862 O O . ASN A 1 105 ? 0.147 7.106 -14.119 1.00 96.50 105 ASN A O 1
ATOM 866 N N . GLY A 1 106 ? 1.293 5.610 -15.362 1.00 96.06 106 GLY A N 1
ATOM 867 C CA . GLY A 1 106 ? 1.490 4.614 -14.313 1.00 96.06 106 GLY A CA 1
ATOM 868 C C . GLY A 1 106 ? 2.161 5.218 -13.081 1.00 96.06 106 GLY A C 1
ATOM 869 O O . GLY A 1 106 ? 1.610 5.128 -11.993 1.00 96.06 106 GLY A O 1
ATOM 870 N N . PHE A 1 107 ? 3.271 5.951 -13.239 1.00 94.94 107 PHE A N 1
ATOM 871 C CA . PHE A 1 107 ? 3.925 6.622 -12.103 1.00 94.94 107 PHE A CA 1
ATOM 872 C C . PHE A 1 107 ? 3.057 7.686 -11.425 1.00 94.94 107 PHE A C 1
ATOM 874 O O . PHE A 1 107 ? 3.099 7.821 -10.201 1.00 94.94 107 PHE A O 1
ATOM 881 N N . VAL A 1 108 ? 2.284 8.457 -12.198 1.00 96.31 108 VAL A N 1
ATOM 882 C CA . VAL A 1 108 ? 1.356 9.454 -11.638 1.00 96.31 108 VAL A CA 1
ATOM 883 C C . VAL A 1 108 ? 0.287 8.765 -10.788 1.00 96.31 108 VAL A C 1
ATOM 885 O O . VAL A 1 108 ? 0.019 9.212 -9.672 1.00 96.31 108 VAL A O 1
ATOM 888 N N . LEU A 1 109 ? -0.275 7.661 -11.282 1.00 95.44 109 LEU A N 1
ATOM 889 C CA . LEU A 1 109 ? -1.277 6.874 -10.569 1.00 95.44 109 LEU A CA 1
ATOM 890 C C . LEU A 1 109 ? -0.686 6.190 -9.328 1.00 95.44 109 LEU A C 1
ATOM 892 O O . LEU A 1 109 ? -1.251 6.308 -8.244 1.00 95.44 109 LEU A O 1
ATOM 896 N N . SER A 1 110 ? 0.501 5.583 -9.436 1.00 93.31 110 SER A N 1
ATOM 897 C CA . SER A 1 110 ? 1.209 4.991 -8.293 1.00 93.31 110 SER A CA 1
ATOM 898 C C . SER A 1 110 ? 1.470 6.015 -7.190 1.00 93.31 110 SER A C 1
ATOM 900 O O . SER A 1 110 ? 1.310 5.696 -6.012 1.00 93.31 110 SER A O 1
ATOM 902 N N . LYS A 1 111 ? 1.840 7.253 -7.549 1.00 94.75 111 LYS A N 1
ATOM 903 C CA . LYS A 1 111 ? 1.998 8.342 -6.578 1.00 94.75 111 LYS A CA 1
ATOM 904 C C . LYS A 1 111 ? 0.670 8.663 -5.892 1.00 94.75 111 LYS A C 1
ATOM 906 O O . LYS A 1 111 ? 0.633 8.712 -4.668 1.00 94.75 111 LYS A O 1
ATOM 911 N N . TYR A 1 112 ? -0.396 8.858 -6.666 1.00 95.12 112 TYR A N 1
ATOM 912 C CA . TYR A 1 112 ? -1.721 9.169 -6.130 1.00 95.12 112 TYR A CA 1
ATOM 913 C C . TYR A 1 112 ? -2.211 8.089 -5.155 1.00 95.12 112 TYR A C 1
ATOM 915 O O . TYR A 1 112 ? -2.588 8.396 -4.025 1.00 95.12 112 TYR A O 1
ATOM 923 N N . ASN A 1 113 ? -2.116 6.815 -5.540 1.00 93.38 113 ASN A N 1
ATOM 924 C CA . ASN A 1 113 ? -2.527 5.710 -4.678 1.00 93.38 113 ASN A CA 1
ATOM 925 C C . ASN A 1 113 ? -1.639 5.595 -3.424 1.00 93.38 113 ASN A C 1
ATOM 927 O O . ASN A 1 113 ? -2.139 5.311 -2.338 1.00 93.38 113 ASN A O 1
ATOM 931 N N . SER A 1 114 ? -0.339 5.895 -3.535 1.00 92.75 114 SER A N 1
ATOM 932 C CA . SER A 1 114 ? 0.557 5.950 -2.370 1.00 92.75 114 SER A CA 1
ATOM 933 C C . SER A 1 114 ? 0.158 7.060 -1.388 1.00 92.75 114 SER A C 1
ATOM 935 O O . SER A 1 114 ? 0.198 6.855 -0.178 1.00 92.75 114 SER A O 1
ATOM 937 N N . GLU A 1 115 ? -0.261 8.229 -1.881 1.00 95.38 115 GLU A N 1
ATOM 938 C CA . GLU A 1 115 ? -0.771 9.328 -1.045 1.00 95.38 115 GLU A CA 1
ATOM 939 C C . GLU A 1 115 ? -2.097 8.955 -0.353 1.00 95.38 115 GLU A C 1
ATOM 941 O O . GLU A 1 115 ? -2.300 9.292 0.820 1.00 95.38 115 GLU A O 1
ATOM 946 N N . LEU A 1 116 ? -2.970 8.201 -1.032 1.00 94.56 116 LEU A N 1
ATOM 947 C CA . LEU A 1 116 ? -4.172 7.628 -0.418 1.00 94.56 116 LEU A CA 1
ATOM 948 C C . LEU A 1 116 ? -3.822 6.639 0.701 1.00 94.56 116 LEU A C 1
ATOM 950 O O . LEU A 1 116 ? -4.378 6.750 1.793 1.00 94.56 116 LEU A O 1
ATOM 954 N N . LEU A 1 117 ? -2.864 5.730 0.480 1.00 93.56 117 LEU A N 1
ATOM 955 C CA . LEU A 1 117 ? -2.400 4.808 1.524 1.00 93.56 117 LEU A CA 1
ATOM 956 C C . LEU A 1 117 ? -1.846 5.551 2.739 1.00 93.56 117 LEU A C 1
ATOM 958 O O . LEU A 1 117 ? -2.221 5.239 3.867 1.00 93.56 117 LEU A O 1
ATOM 962 N N . ILE A 1 118 ? -0.995 6.560 2.529 1.00 94.38 118 ILE A N 1
ATOM 963 C CA . ILE A 1 118 ? -0.448 7.385 3.620 1.00 94.38 118 ILE A CA 1
ATOM 964 C C . ILE A 1 118 ? -1.579 8.022 4.438 1.00 94.38 118 ILE A C 1
ATOM 966 O O . ILE A 1 118 ? -1.511 8.058 5.669 1.00 94.38 118 ILE A O 1
ATOM 970 N N . THR A 1 119 ? -2.629 8.494 3.765 1.00 95.12 119 THR A N 1
ATOM 971 C CA . THR A 1 119 ? -3.805 9.082 4.416 1.00 95.12 119 THR A CA 1
ATOM 972 C C . THR A 1 119 ? -4.546 8.048 5.265 1.00 95.12 119 THR A C 1
ATOM 974 O O . THR A 1 119 ? -4.809 8.300 6.441 1.00 95.12 119 THR A O 1
ATOM 977 N N . GLU A 1 120 ? -4.837 6.863 4.722 1.00 93.44 120 GLU A N 1
ATOM 978 C CA . GLU A 1 120 ? -5.530 5.805 5.470 1.00 93.44 120 GLU A CA 1
ATOM 979 C C . GLU A 1 120 ? -4.699 5.298 6.660 1.00 93.44 120 GLU A C 1
ATOM 981 O O . GLU A 1 120 ? -5.234 5.142 7.760 1.00 93.44 120 GLU A O 1
ATOM 986 N N . TYR A 1 121 ? -3.383 5.130 6.498 1.00 93.38 121 TYR A N 1
ATOM 987 C CA . TYR A 1 121 ? -2.492 4.780 7.608 1.00 93.38 121 TYR A CA 1
ATOM 988 C C . TYR A 1 121 ? -2.470 5.860 8.696 1.00 93.38 121 TYR A C 1
ATOM 990 O O . TYR A 1 121 ? -2.520 5.535 9.884 1.00 93.38 121 TYR A O 1
ATOM 998 N N . SER A 1 122 ? -2.472 7.139 8.315 1.00 94.69 122 SER A N 1
ATOM 999 C CA . SER A 1 122 ? -2.547 8.252 9.271 1.00 94.69 122 SER A CA 1
ATOM 1000 C C . SER A 1 122 ? -3.859 8.225 10.064 1.00 94.69 122 SER A C 1
ATOM 1002 O O . SER A 1 122 ? -3.841 8.357 11.289 1.00 94.69 122 SER A O 1
ATOM 1004 N N . ASN A 1 123 ? -4.985 7.954 9.396 1.00 92.88 123 ASN A N 1
ATOM 1005 C CA . ASN A 1 123 ? -6.293 7.808 10.043 1.00 92.88 123 ASN A CA 1
ATOM 1006 C C . ASN A 1 123 ? -6.322 6.628 11.030 1.00 92.88 123 ASN A C 1
ATOM 1008 O O . ASN A 1 123 ? -6.906 6.731 12.113 1.00 92.88 123 ASN A O 1
ATOM 1012 N N . ILE A 1 124 ? -5.688 5.502 10.681 1.00 93.00 124 ILE A N 1
ATOM 1013 C CA . ILE A 1 124 ? -5.565 4.333 11.567 1.00 93.00 124 ILE A CA 1
ATOM 1014 C C . ILE A 1 124 ? -4.737 4.683 12.808 1.00 93.00 124 ILE A C 1
ATOM 1016 O O . ILE A 1 124 ? -5.129 4.326 13.922 1.00 93.00 124 ILE A O 1
ATOM 1020 N N . MET A 1 125 ? -3.624 5.405 12.647 1.00 94.00 125 MET A N 1
ATOM 1021 C CA . MET A 1 125 ? -2.805 5.861 13.775 1.00 94.00 125 MET A CA 1
ATOM 1022 C C . MET A 1 125 ? -3.587 6.790 14.708 1.00 94.00 125 MET A C 1
ATOM 1024 O O . MET A 1 125 ? -3.551 6.610 15.926 1.00 94.00 125 MET A O 1
ATOM 1028 N N . GLU A 1 126 ? -4.327 7.752 14.155 1.00 94.50 126 GLU A N 1
ATOM 1029 C CA . GLU A 1 126 ? -5.167 8.656 14.944 1.00 94.50 126 GLU A CA 1
ATOM 1030 C C . GLU A 1 126 ? -6.254 7.887 15.707 1.00 94.50 126 GLU A C 1
ATOM 1032 O O . GLU A 1 126 ? -6.382 8.045 16.922 1.00 94.50 126 GLU A O 1
ATOM 1037 N N . THR A 1 127 ? -6.969 6.991 15.022 1.00 93.69 127 THR A N 1
ATOM 1038 C CA . THR A 1 127 ? -8.008 6.143 15.630 1.00 93.69 127 THR A CA 1
ATOM 1039 C C . THR A 1 127 ? -7.430 5.274 16.749 1.00 93.69 127 THR A C 1
ATOM 1041 O O . THR A 1 127 ? -8.040 5.134 17.808 1.00 93.69 127 THR A O 1
ATOM 1044 N N . THR A 1 128 ? -6.227 4.725 16.554 1.00 92.81 128 THR A N 1
ATOM 1045 C CA . THR A 1 128 ? -5.526 3.917 17.565 1.00 92.81 128 THR A CA 1
ATOM 1046 C C . THR A 1 128 ? -5.214 4.742 18.813 1.00 92.81 128 THR A C 1
ATOM 1048 O O . THR A 1 128 ? -5.515 4.312 19.925 1.00 92.81 128 THR A O 1
ATOM 1051 N N . ASN A 1 129 ? -4.667 5.949 18.647 1.00 95.38 129 ASN A N 1
ATOM 1052 C CA . ASN A 1 129 ? -4.360 6.834 19.773 1.00 95.38 129 ASN A CA 1
ATOM 1053 C C . ASN A 1 129 ? -5.628 7.252 20.531 1.00 95.38 129 ASN A C 1
ATOM 1055 O O . ASN A 1 129 ? -5.640 7.253 21.761 1.00 95.38 129 ASN A O 1
ATOM 1059 N N . GLN A 1 130 ? -6.712 7.557 19.813 1.00 94.94 130 GLN A N 1
ATOM 1060 C CA . GLN A 1 130 ? -8.004 7.874 20.426 1.00 94.94 130 GLN A CA 1
ATOM 1061 C C . GLN A 1 130 ? -8.578 6.678 21.200 1.00 94.94 130 GLN A C 1
ATOM 1063 O O . GLN A 1 130 ? -9.086 6.855 22.306 1.00 94.94 130 GLN A O 1
ATOM 1068 N N . LEU A 1 131 ? -8.470 5.459 20.659 1.00 93.69 131 LEU A N 1
ATOM 1069 C CA . LEU A 1 131 ? -8.904 4.240 21.345 1.00 93.69 131 LEU A CA 1
ATOM 1070 C C . LEU A 1 131 ? -8.153 4.012 22.654 1.00 93.69 131 LEU A C 1
ATOM 1072 O O . LEU A 1 131 ? -8.797 3.709 23.654 1.00 93.69 131 LEU A O 1
ATOM 1076 N N . ILE A 1 132 ? -6.828 4.186 22.659 1.00 94.38 132 ILE A N 1
ATOM 1077 C CA . ILE A 1 132 ? -6.005 4.050 23.871 1.00 94.38 132 ILE A CA 1
ATOM 1078 C C . ILE A 1 132 ? -6.503 5.014 24.953 1.00 94.38 132 ILE A C 1
ATOM 1080 O O . ILE A 1 132 ? -6.820 4.577 26.056 1.00 94.38 132 ILE A O 1
ATOM 1084 N N . LEU A 1 133 ? -6.674 6.296 24.612 1.00 95.62 133 LEU A N 1
ATOM 1085 C CA . LEU A 1 133 ? -7.160 7.309 25.555 1.00 95.62 133 LEU A CA 1
ATOM 1086 C C . LEU A 1 133 ? -8.548 6.970 26.113 1.00 95.62 133 LEU A C 1
ATOM 1088 O O . LEU A 1 133 ? -8.766 7.045 27.320 1.00 95.62 133 LEU A O 1
ATOM 1092 N N . LEU A 1 134 ? -9.484 6.567 25.251 1.00 94.56 134 LEU A N 1
ATOM 1093 C CA . LEU A 1 134 ? -10.842 6.215 25.673 1.00 94.56 134 LEU A CA 1
ATOM 1094 C C . LEU A 1 134 ? -10.868 4.986 26.590 1.00 94.56 134 LEU A C 1
ATOM 1096 O O . LEU A 1 134 ? -11.652 4.952 27.539 1.00 94.56 134 LEU A O 1
ATOM 1100 N N . ILE A 1 135 ? -10.027 3.986 26.311 1.00 92.38 135 ILE A N 1
ATOM 1101 C CA . ILE A 1 135 ? -9.890 2.791 27.151 1.00 92.38 135 ILE A CA 1
ATOM 1102 C C . ILE A 1 135 ? -9.306 3.174 28.512 1.00 92.38 135 ILE A C 1
ATOM 1104 O O . ILE A 1 135 ? -9.873 2.793 29.535 1.00 92.38 135 ILE A O 1
ATOM 1108 N N . ASP A 1 136 ? -8.232 3.965 28.543 1.00 94.75 136 ASP A N 1
ATOM 1109 C CA . ASP A 1 136 ? -7.606 4.417 29.789 1.00 94.75 136 ASP A CA 1
ATOM 1110 C C . ASP A 1 136 ? -8.584 5.234 30.646 1.00 94.75 136 ASP A C 1
ATOM 1112 O O . ASP A 1 136 ? -8.653 5.063 31.864 1.00 94.75 136 ASP A O 1
ATOM 1116 N N . GLU A 1 137 ? -9.393 6.096 30.030 1.00 93.25 137 GLU A N 1
ATOM 1117 C CA . GLU A 1 137 ? -10.450 6.823 30.733 1.00 93.25 137 GLU A CA 1
ATOM 1118 C C . GLU A 1 137 ? -11.532 5.903 31.312 1.00 93.25 137 GLU A C 1
ATOM 1120 O O . GLU A 1 137 ? -12.029 6.170 32.406 1.00 93.25 137 GLU A O 1
ATOM 1125 N N . GLU A 1 138 ? -11.943 4.853 30.595 1.00 90.62 138 GLU A N 1
ATOM 1126 C CA . GLU A 1 138 ? -12.947 3.897 31.084 1.00 90.62 138 GLU A CA 1
ATOM 1127 C C . GLU A 1 138 ? -12.388 3.024 32.218 1.00 90.62 138 GLU A C 1
ATOM 1129 O O . GLU A 1 138 ? -13.103 2.741 33.181 1.00 90.62 138 GLU A O 1
ATOM 1134 N N . LEU A 1 139 ? -11.102 2.666 32.159 1.00 91.38 139 LEU A N 1
ATOM 1135 C CA . LEU A 1 139 ? -10.415 1.926 33.219 1.00 91.38 139 LEU A CA 1
ATOM 1136 C C . LEU A 1 139 ? -10.225 2.764 34.489 1.00 91.38 139 LEU A C 1
ATOM 1138 O O . LEU A 1 139 ? -10.446 2.248 35.576 1.00 91.38 139 LEU A O 1
ATOM 1142 N N . ASN A 1 140 ? -9.880 4.050 34.365 1.00 91.75 140 ASN A N 1
ATOM 1143 C CA . ASN A 1 140 ? -9.660 4.948 35.510 1.00 91.75 140 ASN A CA 1
ATOM 1144 C C . ASN A 1 140 ? -10.955 5.482 36.156 1.00 91.75 140 ASN A C 1
ATOM 1146 O O . ASN A 1 140 ? -10.901 6.133 37.200 1.00 91.75 140 ASN A O 1
ATOM 1150 N N . LYS A 1 141 ? -12.120 5.268 35.529 1.00 77.88 141 LYS A N 1
ATOM 1151 C CA . LYS A 1 141 ? -13.441 5.599 36.100 1.00 77.88 141 LYS A CA 1
ATOM 1152 C C . LYS A 1 141 ? -13.967 4.525 37.061 1.00 77.88 141 LYS A C 1
ATOM 1154 O O . LYS A 1 141 ? -14.947 4.797 37.756 1.00 77.88 141 LYS A O 1
ATOM 1159 N N . ASN A 1 142 ? -13.345 3.344 37.080 1.00 53.09 142 ASN A N 1
ATOM 1160 C CA . ASN A 1 142 ? -13.656 2.219 37.967 1.00 53.09 142 ASN A CA 1
ATOM 1161 C C . ASN A 1 142 ? -12.584 2.057 39.051 1.00 53.09 142 ASN A C 1
ATOM 1163 O O . ASN A 1 142 ? -12.929 1.474 40.104 1.00 53.09 142 ASN A O 1
#

pLDDT: mean 89.91, std 8.15, range [48.47, 98.06]

Radius of gyration: 22.65 Å; chains: 1; bounding box: 54×24×64 Å

Secondary structure (DSSP, 8-state):
----------HHHHHHHHTSGGGG---HHHHHHHHHHHHHHHHHHHHHHHHHHHHIIIIIHHHHHHS-HHHHHHHHHHHHTT-SSPPPP-HHHHHHHHH-HHHHHHHHHHHHHHHHHHHHHHHHHHHHHHHHHHHHHHHHT-

Foldseek 3Di:
DDDDQDDDDCVVVCCCVVVVVLVVPPDPLLSVLSVVLVVLVVVLVVLVVVLVVLCVPQPPVLCVVQFDPVLVVQQVVCVVVVHPDGDDTDPVSVVVLVPDPSNVVSVVVNVVSVVVNVVSVVVSVVSVVVSVVVVVVVVVVD

Sequence (142 aa):
MVWYPFEQNDNTYQELMNSGKLSLISSKAIKDNIQNMQASFKRVTFIESEMQQDFESYLYDTFFSIADLNKAFKNFNAQADNISNVEDLDISQVKELLNNQTFKNGFVLSKYNSELLITEYSNIMETTNQLILLIDEELNKN